Protein AF-A0A1C3EKP2-F1 (afdb_monomer_lite)

InterPro domains:
  IPR022231 Protein of unknown function DUF3757 [PF12582] (25-138)

Radius of gyration: 23.82 Å; chains: 1; bounding box: 86×44×53 Å

Organism: NCBI:txid1080227

pLDDT: mean 85.87, std 16.79, range [31.3, 98.38]

Sequence (142 aa):
MNIFKKGICLSLLSLSAPVFANTVVSSCPAIDEIHRPFDFVFEASNAAGNWSQTVQAPNRGGIKSFDEALMVVDNGKLRLVHCTYNLEEKGVVDLSLQDASTRDREVEIKNYQDKWTKEDSGFVTYFVCTGDAEECQFEFEQ

Secondary structure (DSSP, 8-state):
-------------------------B-SPPGGG-EEEETTEEEEEETTEEEEEE-SS---S-EEEEEEEEEEEETTEEEEEEEEEEESSSSEEEEEES-HHHHTS-EEESSBTTTEEEEE-SS-EEEEE-S-GGG--EEE--

Foldseek 3Di:
DDDDDDDDPPPPPPPPDPPPPPWDKFWFDAQVQWDDPDQFKIWGQDPLGIKIDGHPDRHPFGFDAWAKWKWWQDPNAIFTDFTWTQTPPHDITTIAHPDPVRRVFGKDFDDPPPFWDWDDPVVIIMIMGDDGRRVRIMIGDD

Structure (mmCIF, N/CA/C/O backbone):
data_AF-A0A1C3EKP2-F1
#
_entry.id   AF-A0A1C3EKP2-F1
#
loop_
_atom_site.group_PDB
_atom_site.id
_atom_site.type_symbol
_atom_site.label_atom_id
_atom_site.label_alt_id
_atom_site.label_comp_id
_atom_site.label_asym_id
_atom_site.label_entity_id
_atom_site.label_seq_id
_atom_site.pdbx_PDB_ins_code
_atom_site.Cartn_x
_atom_site.Cartn_y
_atom_site.Cartn_z
_atom_site.occupancy
_atom_site.B_iso_or_equiv
_atom_site.auth_seq_id
_atom_site.auth_comp_id
_atom_site.auth_asym_id
_atom_site.auth_atom_id
_atom_site.pdbx_PDB_model_num
ATOM 1 N N . MET A 1 1 ? -67.726 31.607 36.644 1.00 32.03 1 MET A N 1
ATOM 2 C CA . MET A 1 1 ? -67.468 30.167 36.454 1.00 32.03 1 MET A CA 1
ATOM 3 C C . MET A 1 1 ? -66.733 30.000 35.134 1.00 32.03 1 MET A C 1
ATOM 5 O O . MET A 1 1 ? -67.290 30.379 34.117 1.00 32.03 1 MET A O 1
ATOM 9 N N . ASN A 1 2 ? -65.507 29.478 35.214 1.00 31.30 2 ASN A N 1
ATOM 10 C CA . ASN A 1 2 ? -64.674 28.888 34.156 1.00 31.30 2 ASN A CA 1
ATOM 11 C C . ASN A 1 2 ? -64.112 29.801 33.044 1.00 31.30 2 ASN A C 1
ATOM 13 O O . ASN A 1 2 ? -64.831 30.626 32.507 1.00 31.30 2 ASN A O 1
ATOM 17 N N . ILE A 1 3 ? -62.895 29.657 32.508 1.00 40.47 3 ILE A N 1
ATOM 18 C CA . ILE A 1 3 ? -61.564 29.116 32.873 1.00 40.47 3 ILE A CA 1
ATOM 19 C C . ILE A 1 3 ? -60.832 29.025 31.515 1.00 40.47 3 ILE A C 1
ATOM 21 O O . ILE A 1 3 ? -61.346 28.428 30.577 1.00 40.47 3 ILE A O 1
ATOM 25 N N . PHE A 1 4 ? -59.633 29.612 31.453 1.00 41.38 4 PHE A N 1
ATOM 26 C CA . PHE A 1 4 ? -58.511 29.299 30.552 1.00 41.38 4 PHE A CA 1
ATOM 27 C C . PHE A 1 4 ? -58.545 29.736 29.074 1.00 41.38 4 PHE A C 1
ATOM 29 O O . PHE A 1 4 ? -59.087 29.077 28.190 1.00 41.38 4 PHE A O 1
ATOM 36 N N . LYS A 1 5 ? -57.740 30.773 28.795 1.00 47.28 5 LYS A N 1
ATOM 37 C CA . LYS A 1 5 ? -57.031 30.949 27.520 1.00 47.28 5 LYS A CA 1
ATOM 38 C C . LYS A 1 5 ? -55.984 29.831 27.393 1.00 47.28 5 LYS A C 1
ATOM 40 O O . LYS A 1 5 ? -55.040 29.796 28.179 1.00 47.28 5 LYS A O 1
ATOM 45 N N . LYS A 1 6 ? -56.144 28.912 26.437 1.00 41.47 6 LYS A N 1
ATOM 46 C CA . LYS A 1 6 ? -55.121 27.905 26.104 1.00 41.47 6 LYS A CA 1
ATOM 47 C C . LYS A 1 6 ? -54.072 28.531 25.186 1.00 41.47 6 LYS A C 1
ATOM 49 O O . LYS A 1 6 ? -54.380 28.911 24.061 1.00 41.47 6 LYS A O 1
ATOM 54 N N . GLY A 1 7 ? -52.850 28.652 25.702 1.00 45.16 7 GLY A N 1
ATOM 55 C CA . GLY A 1 7 ? -51.665 28.999 24.926 1.00 45.16 7 GLY A CA 1
ATOM 56 C C . GLY A 1 7 ? -51.329 27.893 23.927 1.00 45.16 7 GLY A C 1
ATOM 57 O O . GLY A 1 7 ? -51.390 26.708 24.251 1.00 45.16 7 GLY A O 1
ATOM 58 N N . ILE A 1 8 ? -50.999 28.301 22.706 1.00 54.22 8 ILE A N 1
ATOM 59 C CA . ILE A 1 8 ? -50.489 27.428 21.652 1.00 54.22 8 ILE A CA 1
ATOM 60 C C . ILE A 1 8 ? -49.027 27.135 21.996 1.00 54.22 8 ILE A C 1
ATOM 62 O O . ILE A 1 8 ? -48.181 28.025 21.948 1.00 54.22 8 ILE A O 1
ATOM 66 N N . CYS A 1 9 ? -48.740 25.897 22.393 1.00 48.78 9 CYS A N 1
ATOM 67 C CA . CYS A 1 9 ? -47.379 25.411 22.569 1.00 48.78 9 CYS A CA 1
ATOM 68 C C . CYS A 1 9 ? -46.865 24.972 21.191 1.00 48.78 9 CYS A C 1
ATOM 70 O O . CYS A 1 9 ? -47.216 23.898 20.707 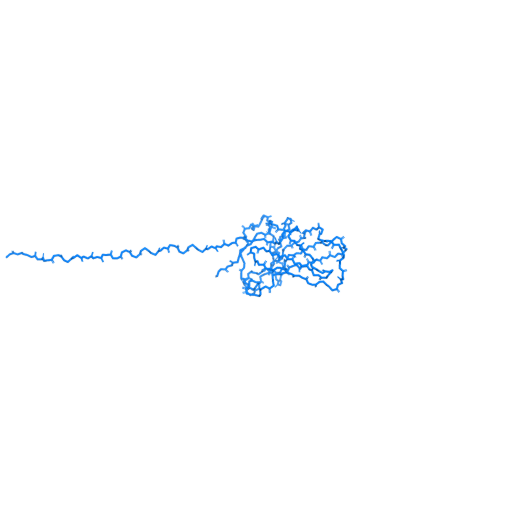1.00 48.78 9 CYS A O 1
ATOM 72 N N . LEU A 1 10 ? -46.100 25.841 20.525 1.00 48.00 10 LEU A N 1
ATOM 73 C CA . LEU A 1 10 ? -45.331 25.493 19.329 1.00 48.00 10 LEU A CA 1
ATOM 74 C C . LEU A 1 10 ? -44.149 24.618 19.758 1.00 48.00 10 LEU A C 1
ATOM 76 O O . LEU A 1 10 ? -43.079 25.112 20.105 1.00 48.00 10 LEU A O 1
ATOM 80 N N . SER A 1 11 ? -44.364 23.307 19.776 1.00 50.12 11 SER A N 1
ATOM 81 C CA . SER A 1 11 ? -43.305 22.314 19.917 1.00 50.12 11 SER A CA 1
ATOM 82 C C . SER A 1 11 ? -42.437 22.317 18.654 1.00 50.12 11 SER A C 1
ATOM 84 O O . SER A 1 11 ? -42.817 21.753 17.627 1.00 50.12 11 SER A O 1
ATOM 86 N N . LEU A 1 12 ? -41.281 22.980 18.728 1.00 54.50 12 LEU A N 1
ATOM 87 C CA . LEU A 1 12 ? -40.200 22.867 17.750 1.00 54.50 12 LEU A CA 1
ATOM 88 C C . LEU A 1 12 ? -39.625 21.446 17.834 1.00 54.50 12 LEU A C 1
ATOM 90 O O . LEU A 1 12 ? -38.815 21.143 18.705 1.00 54.50 12 LEU A O 1
ATOM 94 N N . LEU A 1 13 ? -40.074 20.564 16.941 1.00 51.28 13 LEU A N 1
ATOM 95 C CA . LEU A 1 13 ? -39.417 19.288 16.673 1.00 51.28 13 LEU A CA 1
ATOM 96 C C . LEU A 1 13 ? -38.125 19.588 15.908 1.00 51.28 13 LEU A C 1
ATOM 98 O O . LEU A 1 13 ? -38.129 19.762 14.691 1.00 51.28 13 LEU A O 1
ATOM 102 N N . SER A 1 14 ? -37.018 19.693 16.635 1.00 58.84 14 SER A N 1
ATOM 103 C CA . SER A 1 14 ? -35.675 19.736 16.063 1.00 58.84 14 SER A CA 1
ATOM 104 C C . SER A 1 14 ? -35.330 18.355 15.502 1.00 58.84 14 SER A C 1
ATOM 106 O O . SER A 1 14 ? -34.826 17.491 16.215 1.00 58.84 14 SER A O 1
ATOM 108 N N . LEU A 1 15 ? -35.645 18.144 14.224 1.00 54.22 15 LEU A N 1
ATOM 109 C CA . LEU A 1 15 ? -35.129 17.040 13.419 1.00 54.22 15 LEU A CA 1
ATOM 110 C C . LEU A 1 15 ? -33.622 17.262 13.231 1.00 54.22 15 LEU A C 1
ATOM 112 O O . LEU A 1 15 ? -33.199 17.981 12.329 1.00 54.22 15 LEU A O 1
ATOM 116 N N . SER A 1 16 ? -32.804 16.680 14.105 1.00 53.91 16 SER A N 1
ATOM 117 C CA . SER A 1 16 ? -31.381 16.502 13.829 1.00 53.91 16 SER A CA 1
ATOM 118 C C . SER A 1 16 ? -31.263 15.566 12.628 1.00 53.91 16 SER A C 1
ATOM 120 O O . SER A 1 16 ? -31.530 14.369 12.747 1.00 53.91 16 SER A O 1
ATOM 122 N N . ALA A 1 17 ? -30.936 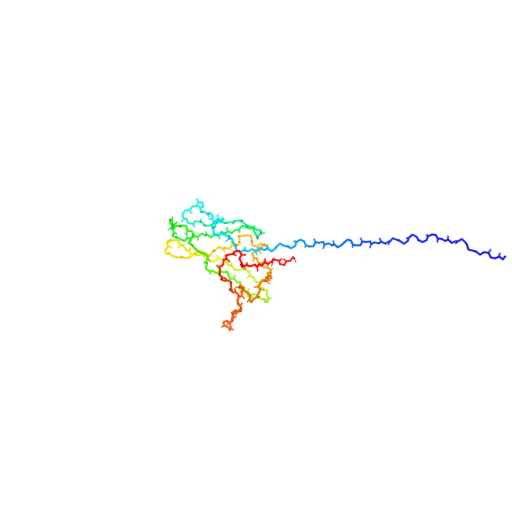16.118 11.459 1.00 53.22 17 ALA A N 1
ATOM 123 C CA . ALA A 1 17 ? -30.610 15.314 10.291 1.00 53.22 17 ALA A CA 1
ATOM 124 C C . ALA A 1 17 ? -29.428 14.391 10.644 1.00 53.22 17 ALA A C 1
ATOM 126 O O . ALA A 1 17 ? -28.475 14.862 11.273 1.00 53.22 17 ALA A O 1
ATOM 127 N N . PRO A 1 18 ? -29.466 13.099 10.277 1.00 55.69 18 PRO A N 1
ATOM 128 C CA . PRO A 1 18 ? -28.294 12.251 10.406 1.00 55.69 18 PRO A CA 1
ATOM 129 C C . PRO A 1 18 ? -27.186 12.847 9.534 1.00 55.69 18 PRO A C 1
ATOM 131 O O . PRO A 1 18 ? -27.359 13.033 8.329 1.00 55.69 18 PRO A O 1
ATOM 134 N N . VAL A 1 19 ? -26.060 13.195 10.156 1.00 56.34 19 VAL A N 1
ATOM 135 C CA . VAL A 1 19 ? -24.833 13.522 9.432 1.00 56.34 19 VAL A CA 1
ATOM 136 C C . VAL A 1 19 ? -24.366 12.210 8.815 1.00 56.34 19 VAL A C 1
ATOM 138 O O . VAL A 1 19 ? -23.860 11.339 9.516 1.00 56.34 19 VAL A O 1
ATOM 141 N N . PHE A 1 20 ? -24.609 12.029 7.519 1.00 51.00 20 PHE A N 1
ATOM 142 C CA . PHE A 1 20 ? -24.005 10.937 6.771 1.00 51.00 20 PHE A CA 1
ATOM 143 C C . PHE A 1 20 ? -22.504 11.223 6.695 1.00 51.00 20 PHE A C 1
ATOM 145 O O . PHE A 1 20 ? -22.054 12.070 5.926 1.00 51.00 20 PHE A O 1
ATOM 152 N N . ALA A 1 21 ? -21.740 10.564 7.560 1.00 56.66 21 ALA A N 1
ATOM 153 C CA . ALA A 1 21 ? -20.301 10.463 7.427 1.00 56.66 21 ALA A CA 1
ATOM 154 C C . ALA A 1 21 ? -20.021 9.699 6.122 1.00 56.66 21 ALA A C 1
ATOM 156 O O . ALA A 1 21 ? -20.264 8.499 6.044 1.00 56.66 21 ALA A O 1
ATOM 157 N N . ASN A 1 22 ? -19.581 10.397 5.070 1.00 59.72 22 ASN A N 1
ATOM 158 C CA . ASN A 1 22 ? -19.123 9.752 3.840 1.00 59.72 22 ASN A CA 1
ATOM 159 C C . ASN A 1 22 ? -17.769 9.107 4.135 1.00 59.72 22 ASN A C 1
ATOM 161 O O . ASN A 1 22 ? -16.739 9.775 4.046 1.00 59.72 22 ASN A O 1
ATOM 165 N N . THR A 1 23 ? -17.763 7.846 4.543 1.00 66.56 23 THR A N 1
ATOM 166 C CA . THR A 1 23 ? -16.527 7.078 4.601 1.00 66.56 23 THR A CA 1
ATOM 167 C C . THR A 1 23 ? -16.270 6.417 3.250 1.00 66.56 23 THR A C 1
ATOM 169 O O . THR A 1 23 ? -17.189 5.925 2.593 1.00 66.56 23 THR A O 1
ATOM 172 N N . VAL A 1 24 ? -15.026 6.503 2.775 1.00 83.06 24 VAL A N 1
ATOM 173 C CA . VAL A 1 24 ? -14.620 5.995 1.460 1.00 83.06 24 VAL A CA 1
ATOM 174 C C 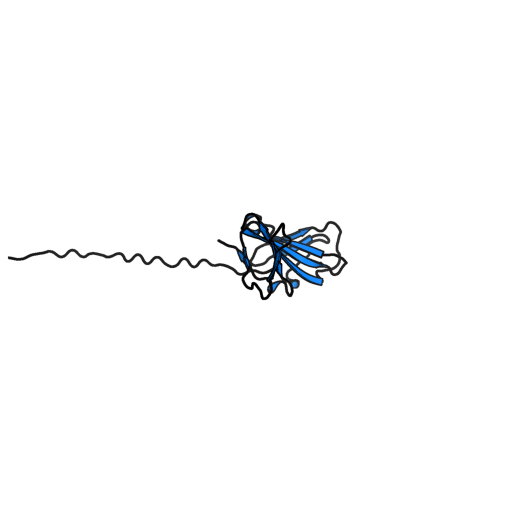. VAL A 1 24 ? -13.704 4.805 1.686 1.00 83.06 24 VAL A C 1
ATOM 176 O O . VAL A 1 24 ? -12.606 4.961 2.219 1.00 83.06 24 VAL A O 1
ATOM 179 N N . VAL A 1 25 ? -14.165 3.623 1.281 1.00 89.38 25 VAL A N 1
ATOM 180 C CA . VAL A 1 25 ? -13.320 2.428 1.221 1.00 89.38 25 VAL A CA 1
ATOM 181 C C . VAL A 1 25 ? -12.290 2.635 0.113 1.00 89.38 25 VAL A C 1
ATOM 183 O O . VAL A 1 25 ? -12.648 2.974 -1.016 1.00 89.38 25 VAL A O 1
ATOM 186 N N . SER A 1 26 ? -11.019 2.445 0.445 1.00 94.00 26 SER A N 1
ATOM 187 C CA . SER A 1 26 ? -9.886 2.547 -0.469 1.00 94.00 26 SER A CA 1
ATOM 188 C C . SER A 1 26 ? -9.110 1.233 -0.517 1.00 94.00 26 SER A C 1
ATOM 190 O O . SER A 1 26 ? -9.312 0.338 0.302 1.00 94.00 26 SER A O 1
ATOM 192 N N . SER A 1 27 ? -8.208 1.133 -1.486 1.00 95.75 27 SER A N 1
ATOM 193 C CA . SER A 1 27 ? -7.272 0.027 -1.660 1.00 95.75 27 SER A CA 1
ATOM 194 C C . SER A 1 27 ? -5.861 0.542 -1.948 1.00 95.75 27 SER A C 1
ATOM 196 O O . SER A 1 27 ? -5.628 1.758 -2.037 1.00 95.75 27 SER A O 1
ATOM 198 N N . CYS A 1 28 ? -4.917 -0.383 -2.118 1.00 97.12 28 CYS A N 1
ATOM 199 C CA . CYS A 1 28 ? -3.654 -0.077 -2.779 1.00 97.12 28 CYS A CA 1
ATOM 200 C C . CYS A 1 28 ? -3.903 0.349 -4.239 1.00 97.12 28 CYS A C 1
ATOM 202 O O . CYS A 1 28 ? -4.914 -0.058 -4.823 1.00 97.12 28 CYS A O 1
ATOM 204 N N . PRO A 1 29 ? -3.017 1.168 -4.835 1.00 97.31 29 PRO A N 1
ATOM 205 C CA . PRO A 1 29 ? -3.096 1.497 -6.257 1.00 97.31 29 PRO A CA 1
ATOM 206 C C . PRO A 1 29 ? -3.102 0.254 -7.152 1.00 97.31 29 PRO A C 1
ATOM 208 O O . PRO A 1 29 ? -2.299 -0.663 -6.948 1.00 97.31 29 PRO A O 1
ATOM 211 N N . ALA A 1 30 ? -3.968 0.237 -8.163 1.00 96.62 30 ALA A N 1
ATOM 212 C CA . ALA A 1 30 ? -3.917 -0.796 -9.191 1.00 96.62 30 ALA A CA 1
ATOM 213 C C . ALA A 1 30 ? -2.629 -0.652 -10.021 1.00 96.62 30 ALA A C 1
ATOM 215 O O . ALA A 1 30 ? -2.071 0.440 -10.150 1.00 96.62 30 ALA A O 1
ATOM 216 N N . ILE A 1 31 ? -2.126 -1.753 -10.584 1.00 95.88 31 ILE A N 1
ATOM 217 C CA . ILE A 1 31 ? -0.845 -1.755 -11.316 1.00 95.88 31 ILE A CA 1
ATOM 218 C C . ILE A 1 31 ? -0.871 -0.795 -12.512 1.00 95.88 31 ILE A C 1
ATOM 220 O O . ILE A 1 31 ? 0.124 -0.128 -12.791 1.00 95.88 31 ILE A O 1
ATOM 224 N N . ASP A 1 32 ? -1.996 -0.727 -13.216 1.00 95.00 32 ASP A N 1
ATOM 225 C CA . ASP A 1 32 ? -2.200 0.121 -14.390 1.00 95.00 32 ASP A CA 1
ATOM 226 C C . ASP A 1 32 ? -2.400 1.608 -14.049 1.00 95.00 32 ASP A C 1
ATOM 228 O O . ASP A 1 32 ? -2.251 2.461 -14.926 1.00 95.00 32 ASP A O 1
ATOM 232 N N . GLU A 1 33 ? -2.661 1.933 -12.781 1.00 95.94 33 GLU A N 1
ATOM 233 C CA . GLU A 1 33 ? -2.706 3.305 -12.264 1.00 95.94 33 GLU A CA 1
ATOM 234 C C . GLU A 1 33 ? -1.323 3.826 -11.838 1.00 95.94 33 GLU A C 1
ATOM 236 O O . GLU A 1 33 ? -1.149 5.035 -11.652 1.00 95.94 33 GLU A O 1
ATOM 241 N N . ILE A 1 34 ? -0.326 2.943 -11.698 1.00 96.62 34 ILE A N 1
ATOM 242 C CA . ILE A 1 34 ? 1.033 3.328 -11.313 1.00 96.62 34 ILE A CA 1
ATOM 243 C C . ILE A 1 34 ? 1.790 3.830 -12.538 1.00 96.62 34 ILE A C 1
ATOM 245 O O . ILE A 1 34 ? 2.130 3.085 -13.460 1.00 96.62 34 ILE A O 1
ATOM 249 N N . HIS A 1 35 ? 2.131 5.112 -12.512 1.00 94.19 35 HIS A N 1
ATOM 250 C CA . HIS A 1 35 ? 2.935 5.756 -13.533 1.00 94.19 35 HIS A CA 1
ATOM 251 C C . HIS A 1 35 ? 4.338 6.085 -13.030 1.00 94.19 35 HIS A C 1
ATOM 253 O O . HIS A 1 35 ? 4.620 6.210 -11.839 1.00 94.19 35 HIS A O 1
ATOM 259 N N . ARG A 1 36 ? 5.245 6.250 -13.990 1.00 92.19 36 ARG A N 1
ATOM 260 C CA . ARG A 1 36 ? 6.662 6.486 -13.739 1.00 92.19 36 ARG A CA 1
ATOM 261 C C . ARG A 1 36 ? 7.114 7.738 -14.489 1.00 92.19 36 ARG A C 1
ATOM 263 O O . ARG A 1 36 ? 7.491 7.634 -15.658 1.00 92.19 36 ARG A O 1
ATOM 270 N N . PRO A 1 37 ? 7.040 8.926 -13.865 1.00 89.00 37 PRO A N 1
ATOM 271 C CA . PRO A 1 37 ? 7.426 10.172 -14.526 1.00 89.00 37 PRO A CA 1
ATOM 272 C C . PRO A 1 37 ? 8.936 10.249 -14.807 1.00 89.00 37 PRO A C 1
ATOM 274 O O . PRO A 1 37 ? 9.350 10.934 -15.741 1.00 89.00 37 PRO A O 1
ATOM 277 N N . PHE A 1 38 ? 9.754 9.527 -14.031 1.00 88.81 38 PHE A N 1
ATOM 278 C CA . PHE A 1 38 ? 11.208 9.432 -14.183 1.00 88.81 38 PHE A CA 1
ATOM 279 C C . PHE A 1 38 ? 11.686 8.013 -13.858 1.00 88.81 38 PHE A C 1
ATOM 281 O O . PHE A 1 38 ? 11.044 7.328 -13.069 1.00 88.81 38 PHE A O 1
ATOM 288 N N . ASP A 1 39 ? 12.854 7.599 -14.363 1.00 87.94 39 ASP A N 1
ATOM 289 C CA . ASP A 1 39 ? 13.432 6.249 -14.165 1.00 87.94 39 ASP A CA 1
ATOM 290 C C . ASP A 1 39 ? 13.611 5.815 -12.692 1.00 87.94 39 ASP A C 1
ATOM 292 O O . ASP A 1 39 ? 13.940 4.665 -12.417 1.00 87.94 39 ASP A O 1
ATOM 296 N N . PHE A 1 40 ? 13.441 6.728 -11.738 1.00 90.00 40 PHE A N 1
ATOM 297 C CA . PHE A 1 40 ? 13.627 6.503 -10.307 1.00 90.00 40 PHE A CA 1
ATOM 298 C C . PHE A 1 40 ? 12.381 6.820 -9.465 1.00 90.00 40 PHE A C 1
ATOM 300 O O . PHE A 1 40 ? 12.456 6.707 -8.246 1.00 90.00 40 PHE A O 1
ATOM 307 N N . VAL A 1 41 ? 11.253 7.216 -10.067 1.00 93.19 41 VAL A N 1
ATOM 308 C CA . VAL A 1 41 ? 10.046 7.641 -9.333 1.00 93.19 41 VAL A CA 1
ATOM 309 C C . VAL A 1 41 ? 8.837 6.831 -9.764 1.00 93.19 41 VAL A C 1
ATOM 311 O O . VAL A 1 41 ? 8.518 6.804 -10.946 1.00 93.19 41 VAL A O 1
ATOM 314 N N . PHE A 1 42 ? 8.124 6.255 -8.804 1.00 96.31 42 PHE A N 1
ATOM 315 C CA . PHE A 1 42 ? 6.828 5.614 -9.014 1.00 96.31 42 PHE A CA 1
ATOM 316 C C . PHE A 1 42 ? 5.757 6.437 -8.314 1.00 96.31 42 PHE A C 1
ATOM 318 O O . PHE A 1 42 ? 5.966 6.872 -7.182 1.00 96.31 42 PHE A O 1
ATOM 325 N N . GLU A 1 43 ? 4.634 6.664 -8.984 1.00 97.19 43 GLU A N 1
ATOM 326 C CA . GLU A 1 43 ? 3.537 7.493 -8.496 1.00 97.19 43 GLU A CA 1
ATOM 327 C C . GLU A 1 43 ? 2.189 6.890 -8.885 1.00 97.19 43 GLU A C 1
ATOM 329 O O . GLU A 1 43 ? 2.055 6.277 -9.942 1.00 97.19 43 GLU A O 1
ATOM 334 N N . ALA A 1 44 ? 1.194 7.083 -8.027 1.00 97.50 44 ALA A N 1
ATOM 335 C CA . ALA A 1 44 ? -0.200 6.778 -8.317 1.00 97.50 44 ALA A CA 1
ATOM 336 C C . ALA A 1 44 ? -1.112 7.674 -7.475 1.00 97.50 44 ALA A C 1
ATOM 338 O O . ALA A 1 44 ? -0.699 8.208 -6.440 1.00 97.50 44 ALA A O 1
ATOM 339 N N . SER A 1 45 ? -2.374 7.794 -7.873 1.00 95.56 45 SER A N 1
ATOM 340 C CA . SER A 1 45 ? -3.384 8.531 -7.116 1.00 95.56 45 SER A CA 1
ATOM 341 C C . SER A 1 45 ? -4.696 7.766 -7.122 1.00 95.56 45 SER A C 1
ATOM 343 O O . SER A 1 45 ? -5.184 7.394 -8.183 1.00 95.56 45 SER A O 1
ATOM 345 N N . ASN A 1 46 ? -5.291 7.579 -5.947 1.00 93.19 46 ASN A N 1
ATOM 346 C CA . ASN A 1 46 ? -6.597 6.940 -5.802 1.00 93.19 46 ASN A CA 1
ATOM 347 C C . ASN A 1 46 ? -7.427 7.622 -4.699 1.00 93.19 46 ASN A C 1
ATOM 349 O O . ASN A 1 46 ? -7.118 8.735 -4.269 1.00 93.19 46 ASN A O 1
ATOM 353 N N . ALA A 1 47 ? -8.496 6.967 -4.239 1.00 90.25 47 ALA A N 1
ATOM 354 C CA . ALA A 1 47 ? -9.386 7.499 -3.208 1.00 90.25 47 ALA A CA 1
ATOM 355 C C . ALA A 1 47 ? -8.689 7.803 -1.864 1.00 90.25 47 ALA A C 1
ATOM 357 O O . ALA A 1 47 ? -9.135 8.701 -1.151 1.00 90.25 47 ALA A O 1
ATOM 358 N N . ALA A 1 48 ? -7.595 7.105 -1.531 1.00 91.62 48 ALA A N 1
ATOM 359 C CA . ALA A 1 48 ? -6.783 7.388 -0.345 1.00 91.62 48 ALA A CA 1
ATOM 360 C C . ALA A 1 48 ? -5.864 8.607 -0.515 1.00 91.62 48 ALA A C 1
ATOM 362 O O . ALA A 1 48 ? -5.378 9.144 0.475 1.00 91.62 48 ALA A O 1
ATOM 363 N N . GLY A 1 49 ? -5.607 9.050 -1.747 1.00 93.94 49 GLY A N 1
ATOM 364 C CA . GLY A 1 49 ? -4.735 10.180 -2.048 1.00 93.94 49 GLY A CA 1
ATOM 365 C C . GLY A 1 49 ? -3.559 9.797 -2.940 1.00 93.94 49 GLY A C 1
ATOM 366 O O . GLY A 1 49 ? -3.654 8.892 -3.767 1.00 93.94 49 GLY A O 1
ATOM 367 N N . ASN A 1 50 ? -2.458 10.536 -2.794 1.00 96.88 50 ASN A N 1
ATOM 368 C CA . ASN A 1 50 ? -1.274 10.396 -3.639 1.00 96.88 50 ASN A CA 1
ATOM 369 C C . ASN A 1 50 ? -0.254 9.451 -3.010 1.00 96.88 50 ASN A C 1
ATOM 371 O O . ASN A 1 50 ? 0.118 9.604 -1.841 1.00 96.88 50 ASN A O 1
ATOM 375 N N . TRP A 1 51 ? 0.249 8.541 -3.829 1.00 97.81 51 TRP A N 1
ATOM 376 C CA . TRP A 1 51 ? 1.231 7.527 -3.494 1.00 97.81 51 TRP A CA 1
ATOM 377 C C . TRP A 1 51 ? 2.513 7.803 -4.255 1.00 97.81 51 TRP A C 1
ATOM 379 O O . TRP A 1 51 ? 2.470 8.173 -5.427 1.00 97.81 51 TRP A O 1
ATOM 389 N N . SER A 1 52 ? 3.659 7.628 -3.604 1.00 97.00 52 SER A N 1
ATOM 390 C CA . SER A 1 52 ? 4.936 7.758 -4.296 1.00 97.00 52 SER A CA 1
ATOM 391 C C . SER A 1 52 ? 6.053 6.984 -3.615 1.00 97.00 52 SER A C 1
ATOM 393 O O . SER A 1 52 ? 6.005 6.713 -2.412 1.00 97.00 52 SER A O 1
ATOM 395 N N . GLN A 1 53 ? 7.063 6.647 -4.410 1.00 96.12 53 GLN A N 1
ATOM 396 C CA . GLN A 1 53 ? 8.348 6.165 -3.944 1.00 96.12 53 GLN A CA 1
ATOM 397 C C . GLN A 1 53 ? 9.458 6.600 -4.897 1.00 96.12 53 GLN A C 1
ATOM 399 O O . GLN A 1 53 ? 9.305 6.551 -6.119 1.00 96.12 53 GLN A O 1
ATOM 404 N N . THR A 1 54 ? 10.603 6.971 -4.324 1.00 93.00 54 THR A N 1
ATOM 405 C CA . THR A 1 54 ? 11.842 7.209 -5.068 1.00 93.00 54 THR A CA 1
ATOM 406 C C . THR A 1 54 ? 12.822 6.068 -4.818 1.00 93.00 54 THR A C 1
ATOM 408 O O . THR A 1 54 ? 13.282 5.864 -3.695 1.00 93.00 54 THR A O 1
ATOM 411 N N . VAL A 1 55 ? 13.174 5.329 -5.869 1.00 89.69 55 VAL A N 1
ATOM 412 C CA . VAL A 1 55 ? 14.162 4.245 -5.801 1.00 89.69 55 VAL A CA 1
ATOM 413 C C . VAL A 1 55 ? 15.579 4.780 -6.027 1.00 89.69 55 VAL A C 1
ATOM 415 O O . VAL A 1 55 ? 15.801 5.726 -6.777 1.00 89.69 55 VAL A O 1
ATOM 418 N N . GLN A 1 56 ? 16.570 4.180 -5.364 1.00 84.62 56 GLN A N 1
ATOM 419 C CA . GLN A 1 56 ? 17.954 4.685 -5.377 1.00 84.62 56 GLN A CA 1
ATOM 420 C C . GLN A 1 56 ? 18.698 4.434 -6.696 1.00 84.62 56 GLN A C 1
ATOM 422 O O . GLN A 1 56 ? 19.656 5.140 -7.009 1.00 84.62 56 GLN A O 1
ATOM 427 N N . ALA A 1 57 ? 18.289 3.416 -7.451 1.00 82.81 57 ALA A N 1
ATOM 428 C CA . ALA A 1 57 ? 18.874 3.067 -8.736 1.00 82.81 57 ALA A CA 1
ATOM 429 C C . ALA A 1 57 ? 17.812 3.211 -9.831 1.00 82.81 57 ALA A C 1
ATOM 431 O O . ALA A 1 57 ? 16.665 2.830 -9.588 1.00 82.81 57 ALA A O 1
ATOM 432 N N . PRO A 1 58 ? 18.175 3.715 -11.026 1.00 79.94 58 PRO A N 1
ATOM 433 C CA . PRO A 1 58 ? 17.263 3.738 -12.158 1.00 79.94 58 PRO A CA 1
ATOM 434 C C . PRO A 1 58 ? 16.722 2.335 -12.418 1.00 79.94 58 PRO A C 1
ATOM 436 O O . PRO A 1 58 ? 17.504 1.392 -12.554 1.00 79.94 58 PRO A O 1
ATOM 439 N N . ASN A 1 59 ? 15.404 2.213 -12.508 1.00 80.69 59 ASN A N 1
ATOM 440 C CA . ASN A 1 59 ? 14.735 1.001 -12.943 1.00 80.69 59 ASN A CA 1
ATOM 441 C C . ASN A 1 59 ? 14.051 1.304 -14.272 1.00 80.69 59 ASN A C 1
ATOM 443 O O . ASN A 1 59 ? 13.206 2.200 -14.348 1.00 80.69 59 ASN A O 1
ATOM 447 N N . ARG A 1 60 ? 14.437 0.586 -15.330 1.00 77.00 60 ARG A N 1
ATOM 448 C CA . ARG A 1 60 ? 13.885 0.814 -16.677 1.00 77.00 60 ARG A CA 1
ATOM 449 C C . ARG A 1 60 ? 12.637 -0.028 -16.948 1.00 77.00 60 ARG A C 1
ATOM 451 O O . ARG A 1 60 ? 11.876 0.299 -17.860 1.00 77.00 60 ARG A O 1
ATOM 458 N N . GLY A 1 61 ? 12.381 -1.053 -16.137 1.00 81.25 61 GLY A N 1
ATOM 459 C CA . GLY A 1 61 ? 11.208 -1.929 -16.219 1.00 81.25 61 GLY A CA 1
ATOM 460 C C . GLY A 1 61 ? 10.006 -1.406 -15.427 1.00 81.25 61 GLY A C 1
ATOM 461 O O . GLY A 1 61 ? 10.158 -0.647 -14.476 1.00 81.25 61 GLY A O 1
ATOM 462 N N . GLY A 1 62 ? 8.793 -1.735 -15.852 1.00 88.81 62 GLY A N 1
ATOM 463 C CA . GLY A 1 62 ? 7.563 -1.332 -15.168 1.00 88.81 62 GLY A CA 1
ATOM 464 C C . GLY A 1 62 ? 7.309 -2.075 -13.853 1.00 88.81 62 GLY A C 1
ATOM 465 O O . GLY A 1 62 ? 8.165 -2.793 -13.326 1.00 88.81 62 GLY A O 1
ATOM 466 N N . ILE A 1 63 ? 6.091 -1.915 -13.341 1.00 94.31 63 ILE A N 1
ATOM 467 C CA . ILE A 1 63 ? 5.541 -2.777 -12.294 1.00 94.31 63 ILE A CA 1
ATOM 468 C C . ILE A 1 63 ? 5.147 -4.111 -12.935 1.00 94.31 63 ILE A C 1
ATOM 470 O O . ILE A 1 63 ? 4.445 -4.134 -13.943 1.00 94.31 63 ILE A O 1
ATOM 474 N N . LYS A 1 64 ? 5.595 -5.222 -12.351 1.00 95.12 64 LYS A N 1
ATOM 475 C CA . LYS A 1 64 ? 5.292 -6.578 -12.821 1.00 95.12 64 LYS A CA 1
ATOM 476 C C . LYS A 1 64 ? 4.062 -7.163 -12.140 1.00 95.12 64 LYS A C 1
ATOM 478 O O . LYS A 1 64 ? 3.229 -7.776 -12.801 1.00 95.12 64 LYS A O 1
ATOM 483 N N . SER A 1 65 ? 3.997 -7.051 -10.818 1.00 96.75 65 SER A N 1
ATOM 484 C CA . SER A 1 65 ? 2.897 -7.586 -10.016 1.00 96.75 65 SER A CA 1
ATOM 485 C C . SER A 1 65 ? 2.825 -6.882 -8.668 1.00 96.75 65 SER A C 1
ATOM 487 O O . SER A 1 65 ? 3.827 -6.365 -8.177 1.00 96.75 65 SER A O 1
ATOM 489 N N . PHE A 1 66 ? 1.649 -6.907 -8.054 1.00 98.12 66 PHE A N 1
ATOM 490 C CA . PHE A 1 66 ? 1.506 -6.624 -6.634 1.00 98.12 66 PHE A CA 1
ATOM 491 C C . PHE A 1 66 ? 2.179 -7.739 -5.819 1.00 98.12 66 PHE A C 1
ATOM 493 O O . PHE A 1 66 ? 2.276 -8.879 -6.288 1.00 98.12 66 PHE A O 1
ATOM 500 N N . ASP A 1 67 ? 2.717 -7.386 -4.656 1.00 98.00 67 ASP A N 1
ATOM 501 C CA . ASP A 1 67 ? 3.310 -8.327 -3.706 1.00 98.00 67 ASP A CA 1
ATOM 502 C C . ASP A 1 67 ? 2.439 -8.399 -2.452 1.00 98.00 67 ASP A C 1
ATOM 504 O O . ASP A 1 67 ? 1.767 -9.402 -2.209 1.00 98.00 67 ASP A O 1
ATOM 508 N N . GLU A 1 68 ? 2.383 -7.294 -1.707 1.00 97.75 68 GLU A N 1
ATOM 509 C CA . GLU A 1 68 ? 1.612 -7.208 -0.477 1.00 97.75 68 GLU A CA 1
ATOM 510 C C . GLU A 1 68 ? 1.267 -5.771 -0.074 1.00 97.75 68 GLU A C 1
ATOM 512 O O . GLU A 1 68 ? 1.887 -4.806 -0.514 1.00 97.75 68 GLU A O 1
ATOM 517 N N . ALA A 1 69 ? 0.285 -5.625 0.813 1.00 98.25 69 ALA A N 1
ATOM 518 C CA . ALA A 1 69 ? 0.052 -4.402 1.571 1.00 98.25 69 ALA A CA 1
ATOM 519 C C . ALA A 1 69 ? 0.373 -4.650 3.040 1.00 98.25 69 ALA A C 1
ATOM 521 O O . ALA A 1 69 ? -0.053 -5.663 3.601 1.00 98.25 69 ALA A O 1
ATOM 522 N N . LEU A 1 70 ? 1.056 -3.697 3.673 1.00 97.88 70 LEU A N 1
ATOM 523 C CA . LEU A 1 70 ? 1.467 -3.801 5.066 1.00 97.88 70 LEU A CA 1
ATOM 524 C C . LEU A 1 70 ? 0.773 -2.750 5.931 1.00 97.88 70 LEU A C 1
ATOM 526 O O . LEU A 1 70 ? 0.856 -1.543 5.680 1.00 97.88 70 LEU A O 1
ATOM 530 N N . MET A 1 71 ? 0.161 -3.215 7.016 1.00 97.25 71 MET A N 1
ATOM 531 C CA . MET A 1 71 ? -0.307 -2.375 8.113 1.00 97.25 71 MET A CA 1
ATOM 532 C C . MET A 1 71 ? 0.337 -2.791 9.425 1.00 97.25 71 MET A C 1
ATOM 534 O O . MET A 1 71 ? 0.575 -3.971 9.663 1.00 97.25 71 MET A O 1
ATOM 538 N N . VAL A 1 72 ? 0.572 -1.835 10.315 1.00 96.62 72 VAL A N 1
ATOM 539 C CA . VAL A 1 72 ? 1.169 -2.089 11.632 1.00 96.62 72 VAL A CA 1
ATOM 540 C C . VAL A 1 72 ? 0.323 -1.475 12.730 1.00 96.62 72 VAL A C 1
ATOM 542 O O . VAL A 1 72 ? -0.264 -0.406 12.557 1.00 96.62 72 VAL A O 1
ATOM 545 N N . VAL A 1 73 ? 0.274 -2.149 13.875 1.00 95.12 73 VAL A N 1
ATOM 546 C CA . VAL A 1 73 ? -0.285 -1.569 15.094 1.00 95.12 73 VAL A CA 1
ATOM 547 C C . VAL A 1 73 ? 0.813 -0.763 15.776 1.00 95.12 73 VAL A C 1
ATOM 549 O O . VAL A 1 73 ? 1.765 -1.332 16.308 1.00 95.12 73 VAL A O 1
ATOM 552 N N . ASP A 1 74 ? 0.666 0.559 15.784 1.00 90.38 74 ASP A N 1
ATOM 553 C CA . ASP A 1 74 ? 1.556 1.483 16.483 1.00 90.38 74 ASP A CA 1
ATOM 554 C C . ASP A 1 74 ? 0.770 2.270 17.535 1.00 90.38 74 ASP A C 1
ATOM 556 O O . ASP A 1 74 ? -0.230 2.921 17.235 1.00 90.38 74 ASP A O 1
ATOM 560 N N . ASN A 1 75 ? 1.215 2.204 18.792 1.00 90.12 75 ASN A N 1
ATOM 561 C CA . ASN A 1 75 ? 0.553 2.855 19.931 1.00 90.12 75 ASN A CA 1
ATOM 562 C C . ASN A 1 75 ? -0.955 2.541 20.038 1.00 90.12 75 ASN A C 1
ATOM 564 O O . ASN A 1 75 ? -1.758 3.397 20.406 1.00 90.12 75 ASN A O 1
ATOM 568 N N . GLY A 1 76 ? -1.336 1.303 19.705 1.00 90.44 76 GLY A N 1
ATOM 569 C CA . GLY A 1 76 ? -2.722 0.831 19.738 1.00 90.44 76 GLY A CA 1
ATOM 570 C C . GLY A 1 76 ? -3.577 1.254 18.544 1.00 90.44 76 GLY A C 1
ATOM 571 O O . GLY A 1 76 ? -4.736 0.862 18.500 1.00 90.44 76 GLY A O 1
ATOM 572 N N . LYS A 1 77 ? -3.014 1.996 17.584 1.00 93.25 77 LYS A N 1
ATOM 573 C CA . LYS A 1 77 ? -3.680 2.414 16.347 1.00 93.25 77 LYS A CA 1
ATOM 574 C C . LYS A 1 77 ? -3.172 1.585 15.180 1.00 93.25 77 LYS A C 1
ATOM 576 O O . LYS A 1 77 ? -1.960 1.423 15.024 1.00 93.25 77 LYS A O 1
ATOM 581 N N . LEU A 1 78 ? -4.075 1.089 14.346 1.00 95.44 78 LEU A N 1
ATOM 582 C CA . LEU A 1 78 ? -3.688 0.444 13.097 1.00 95.44 78 LEU A CA 1
ATOM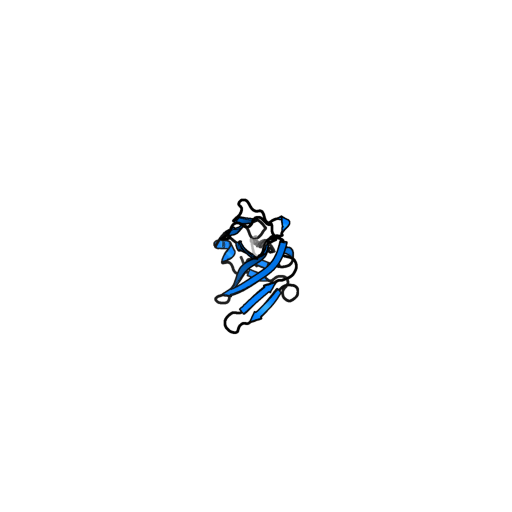 583 C C . LEU A 1 78 ? -3.351 1.518 12.058 1.00 95.44 78 LEU A C 1
ATOM 585 O O . LEU A 1 78 ? -4.121 2.459 11.875 1.00 95.44 78 LEU A O 1
ATOM 589 N N . ARG A 1 79 ? -2.207 1.393 11.384 1.00 95.00 79 ARG A N 1
ATOM 590 C CA . ARG A 1 79 ? -1.773 2.320 10.331 1.00 95.00 79 ARG A CA 1
ATOM 591 C C . ARG A 1 79 ? -1.319 1.583 9.087 1.00 95.00 79 ARG A C 1
ATOM 593 O O . ARG A 1 79 ? -0.625 0.571 9.182 1.00 95.00 79 ARG A O 1
ATOM 600 N N . LEU A 1 80 ? -1.644 2.150 7.932 1.00 96.19 80 LEU A N 1
ATOM 601 C CA . LEU A 1 80 ? -1.105 1.737 6.643 1.00 96.19 80 LEU A CA 1
ATOM 602 C C . LEU A 1 80 ? 0.346 2.205 6.494 1.00 96.19 80 LEU A C 1
ATOM 604 O O . LEU A 1 80 ? 0.643 3.385 6.675 1.00 96.19 80 LEU A O 1
ATOM 608 N N . VAL A 1 81 ? 1.241 1.284 6.140 1.00 96.44 81 VAL A N 1
ATOM 609 C CA . VAL A 1 81 ? 2.667 1.579 5.944 1.00 96.44 81 VAL A CA 1
ATOM 610 C C . VAL A 1 81 ? 2.966 1.799 4.464 1.00 96.44 81 VAL A C 1
ATOM 612 O O . VAL A 1 81 ? 3.407 2.882 4.066 1.00 96.44 81 VAL A O 1
ATOM 615 N N . HIS A 1 82 ? 2.725 0.779 3.643 1.00 97.62 82 HIS A N 1
ATOM 616 C CA . HIS A 1 82 ? 2.973 0.806 2.205 1.00 97.62 82 HIS A CA 1
ATOM 617 C C . HIS A 1 82 ? 2.231 -0.322 1.483 1.00 97.62 82 HIS A C 1
ATOM 619 O O . HIS A 1 82 ? 1.726 -1.261 2.104 1.00 97.62 82 HIS A O 1
ATOM 625 N N . CYS A 1 83 ? 2.223 -0.213 0.159 1.00 98.25 83 CYS A N 1
ATOM 626 C CA . CYS A 1 83 ? 1.877 -1.267 -0.780 1.00 98.25 83 CYS A CA 1
ATOM 627 C C . CYS A 1 83 ? 3.136 -1.614 -1.586 1.00 98.25 83 CYS A C 1
ATOM 629 O O . CYS A 1 83 ? 3.748 -0.729 -2.190 1.00 98.25 83 CYS A O 1
ATOM 631 N N . THR A 1 84 ? 3.526 -2.880 -1.569 1.00 98.38 84 THR A N 1
ATOM 632 C CA . THR A 1 84 ? 4.744 -3.410 -2.180 1.00 98.38 84 THR A CA 1
ATOM 633 C C . THR A 1 84 ? 4.428 -4.010 -3.536 1.00 98.38 84 THR A C 1
ATOM 635 O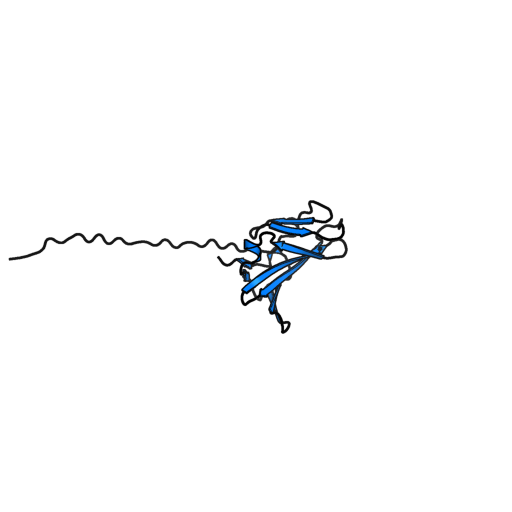 O . THR A 1 84 ? 3.470 -4.770 -3.702 1.00 98.38 84 THR A O 1
ATOM 638 N N . TYR A 1 85 ? 5.262 -3.690 -4.519 1.00 97.62 85 TYR A N 1
ATOM 639 C CA . TYR A 1 85 ? 5.119 -4.174 -5.884 1.00 97.62 85 TYR A CA 1
ATOM 640 C C . TYR A 1 85 ? 6.437 -4.735 -6.392 1.00 97.62 85 TYR A C 1
ATOM 642 O O . TYR A 1 85 ? 7.499 -4.133 -6.231 1.00 97.62 85 TYR A O 1
ATOM 650 N N . ASN A 1 86 ? 6.354 -5.867 -7.077 1.00 96.06 86 ASN A N 1
ATOM 651 C CA . ASN A 1 86 ? 7.471 -6.454 -7.792 1.00 96.06 86 ASN A CA 1
ATOM 652 C C . ASN A 1 86 ? 7.730 -5.670 -9.081 1.00 96.06 86 ASN A C 1
ATOM 654 O O . ASN A 1 86 ? 6.808 -5.391 -9.851 1.00 96.06 86 ASN A O 1
ATOM 658 N N . LEU A 1 87 ? 8.995 -5.354 -9.341 1.00 93.88 87 LEU A N 1
ATOM 659 C CA . LEU A 1 87 ? 9.421 -4.678 -10.564 1.00 93.88 87 LEU A CA 1
ATOM 660 C C . LEU A 1 87 ? 9.669 -5.706 -11.686 1.00 93.88 87 LEU A C 1
ATOM 662 O O . LEU A 1 87 ? 9.937 -6.885 -11.433 1.00 93.88 87 LEU A O 1
ATOM 666 N N . GLU A 1 88 ? 9.545 -5.285 -12.947 1.00 92.00 88 GLU A N 1
ATOM 667 C CA . GLU A 1 88 ? 9.891 -6.133 -14.103 1.00 92.00 88 GLU A CA 1
ATOM 668 C C . GLU A 1 88 ? 11.383 -6.478 -14.112 1.00 92.00 88 GLU A C 1
ATOM 670 O O . GLU A 1 88 ? 11.778 -7.616 -14.379 1.00 92.00 88 GLU A O 1
ATOM 675 N N . GLU A 1 89 ? 12.213 -5.492 -13.779 1.00 88.38 89 GLU A N 1
ATOM 676 C CA . GLU A 1 89 ? 13.603 -5.721 -13.407 1.00 88.38 89 GLU A CA 1
ATOM 677 C C . GLU A 1 89 ? 13.676 -6.208 -11.954 1.00 88.38 89 GLU A C 1
ATOM 679 O O . GLU A 1 89 ? 12.772 -5.987 -11.157 1.00 88.38 89 GLU A O 1
ATOM 684 N N . LYS A 1 90 ? 14.766 -6.873 -11.572 1.00 83.50 90 LYS A N 1
ATOM 685 C CA . LYS A 1 90 ? 14.913 -7.417 -10.216 1.00 83.50 90 LYS A CA 1
ATOM 686 C C . LYS A 1 90 ? 14.736 -6.323 -9.147 1.00 83.50 90 LYS A C 1
ATOM 688 O O . LYS A 1 90 ? 15.526 -5.384 -9.105 1.00 83.50 90 LYS A O 1
ATOM 693 N N . GLY A 1 91 ? 13.789 -6.517 -8.231 1.00 90.25 91 GLY A N 1
ATOM 694 C CA . GLY A 1 91 ? 13.581 -5.653 -7.069 1.00 90.25 91 GLY A CA 1
ATOM 695 C C . GLY A 1 91 ? 12.105 -5.474 -6.730 1.00 90.25 91 GLY A C 1
ATOM 696 O O . GLY A 1 91 ? 11.236 -6.045 -7.388 1.00 90.25 91 GLY A O 1
ATOM 697 N N . VAL A 1 92 ? 11.857 -4.660 -5.708 1.00 94.25 92 VAL A N 1
ATOM 698 C CA . VAL A 1 92 ? 10.520 -4.244 -5.275 1.00 94.25 92 VAL A CA 1
ATOM 699 C C . VAL A 1 92 ? 10.473 -2.728 -5.115 1.00 94.25 92 VAL A C 1
ATOM 701 O O . VAL A 1 92 ? 11.519 -2.078 -4.996 1.00 94.25 92 VAL A O 1
ATOM 704 N N . VAL A 1 93 ? 9.268 -2.171 -5.121 1.00 95.62 93 VAL A N 1
ATOM 705 C CA . VAL A 1 93 ? 9.001 -0.778 -4.772 1.00 95.62 93 VAL A CA 1
ATOM 706 C C . VAL A 1 93 ? 7.861 -0.706 -3.764 1.00 95.62 93 VAL A C 1
ATOM 708 O O . VAL A 1 93 ? 6.798 -1.284 -3.982 1.00 95.62 93 VAL A O 1
ATOM 711 N N . ASP A 1 94 ? 8.088 0.046 -2.691 1.00 97.31 94 ASP A N 1
ATOM 712 C CA . ASP A 1 94 ? 7.106 0.260 -1.630 1.00 97.31 94 ASP A CA 1
ATOM 713 C C . ASP A 1 94 ? 6.469 1.632 -1.838 1.00 97.31 94 ASP A C 1
ATOM 715 O O . ASP A 1 94 ? 7.098 2.657 -1.562 1.00 97.31 94 ASP A O 1
ATOM 719 N N . LEU A 1 95 ? 5.243 1.666 -2.355 1.00 97.69 95 LEU A N 1
ATOM 720 C CA . LEU A 1 95 ? 4.467 2.893 -2.500 1.00 97.69 95 LEU A CA 1
ATOM 721 C C . LEU A 1 95 ? 3.797 3.241 -1.168 1.00 97.69 95 LEU A C 1
ATOM 723 O O . LEU A 1 95 ? 3.039 2.444 -0.615 1.00 97.69 95 LEU A O 1
ATOM 727 N N . SER A 1 96 ? 4.019 4.466 -0.689 1.00 97.62 96 SER A N 1
ATOM 728 C CA . SER A 1 96 ? 3.374 5.002 0.517 1.00 97.62 96 SER A CA 1
ATOM 729 C C . SER A 1 96 ? 2.606 6.283 0.216 1.00 97.62 96 SER A C 1
ATOM 731 O O . SER A 1 96 ? 2.978 7.060 -0.671 1.00 97.62 96 SER A O 1
ATOM 733 N N . LEU A 1 97 ? 1.573 6.540 1.018 1.00 96.69 97 LEU A N 1
ATOM 734 C CA . LEU A 1 97 ? 0.849 7.807 1.004 1.00 96.69 97 LEU A CA 1
ATOM 735 C C . LEU A 1 97 ? 1.775 8.971 1.364 1.00 96.69 97 LEU A C 1
ATOM 737 O O . LEU A 1 97 ? 2.500 8.931 2.361 1.00 96.69 97 LEU A O 1
ATOM 741 N N . GLN A 1 98 ? 1.734 10.015 0.541 1.00 95.94 98 GLN A N 1
ATOM 742 C CA . GLN A 1 98 ? 2.629 11.167 0.666 1.00 95.94 98 GLN A CA 1
ATOM 743 C C . GLN A 1 98 ? 2.110 12.223 1.641 1.00 95.94 98 GLN A C 1
ATOM 745 O O . GLN A 1 98 ? 2.893 12.900 2.307 1.00 95.94 98 GLN A O 1
ATOM 750 N N . ASP A 1 99 ? 0.790 12.361 1.750 1.00 93.12 99 ASP A N 1
ATOM 751 C CA . ASP A 1 99 ? 0.186 13.277 2.708 1.00 93.12 99 ASP A CA 1
ATOM 752 C C . ASP A 1 99 ? 0.244 12.678 4.118 1.00 93.12 99 ASP A C 1
ATOM 754 O O . ASP A 1 99 ? -0.485 11.737 4.439 1.00 93.12 99 ASP A O 1
ATOM 758 N N . ALA A 1 100 ? 1.086 13.257 4.976 1.00 87.81 100 ALA A N 1
ATOM 759 C CA . ALA A 1 100 ? 1.220 12.856 6.375 1.00 87.81 100 ALA A CA 1
ATOM 760 C C . ALA A 1 100 ? -0.119 12.906 7.131 1.00 87.81 100 ALA A C 1
ATOM 762 O O . ALA A 1 100 ? -0.376 12.056 7.980 1.00 87.81 100 ALA A O 1
ATOM 763 N N . SER A 1 101 ? -1.007 13.847 6.787 1.00 86.62 101 SER A N 1
ATOM 764 C CA . SER A 1 101 ? -2.315 13.980 7.435 1.00 86.62 101 SER A CA 1
ATOM 765 C C . SER A 1 101 ? -3.276 12.836 7.116 1.00 86.62 101 SER A C 1
ATOM 767 O O . SER A 1 101 ? -4.257 12.662 7.840 1.00 86.62 101 SER A O 1
ATOM 769 N N . THR A 1 102 ? -2.992 12.066 6.062 1.00 87.50 102 THR A N 1
ATOM 770 C CA . THR A 1 102 ? -3.734 10.859 5.688 1.00 87.50 102 THR A CA 1
ATOM 771 C C . THR A 1 102 ? -2.971 9.601 6.095 1.00 87.50 102 THR A C 1
ATOM 773 O O . THR A 1 102 ? -3.541 8.725 6.733 1.00 87.50 102 THR A O 1
ATOM 776 N N . ARG A 1 103 ? -1.663 9.536 5.817 1.00 87.50 103 ARG A N 1
ATOM 777 C CA . ARG A 1 103 ? -0.796 8.397 6.160 1.00 87.50 103 ARG A CA 1
ATOM 778 C C . ARG A 1 103 ? -0.797 8.070 7.656 1.00 87.50 103 ARG A C 1
ATOM 780 O O . ARG A 1 103 ? -0.775 6.902 8.026 1.00 87.50 103 ARG A O 1
ATOM 787 N N . ASP A 1 104 ? -0.822 9.088 8.514 1.00 89.06 104 ASP A N 1
ATOM 788 C CA . ASP A 1 104 ? -0.695 8.891 9.962 1.00 89.06 104 ASP A CA 1
ATOM 789 C C . ASP A 1 104 ? -2.056 8.625 10.648 1.00 89.06 104 ASP A C 1
ATOM 791 O O . ASP A 1 104 ? -2.108 8.429 11.872 1.00 89.06 104 ASP A O 1
ATOM 795 N N . ARG A 1 105 ? -3.155 8.603 9.873 1.00 91.50 105 ARG A N 1
ATOM 796 C CA . ARG A 1 105 ? -4.502 8.286 10.364 1.00 91.50 105 ARG A CA 1
ATOM 797 C C . ARG A 1 105 ? -4.634 6.817 10.725 1.00 91.50 105 ARG A C 1
ATOM 799 O O . ARG A 1 105 ? -3.956 5.946 10.187 1.00 91.50 105 ARG A O 1
ATOM 806 N N . GLU A 1 106 ? -5.550 6.577 11.648 1.00 94.88 106 GLU A N 1
ATOM 807 C CA . GLU A 1 106 ? -5.993 5.233 11.976 1.00 94.88 106 GLU A CA 1
ATOM 808 C C . GLU A 1 106 ? -6.818 4.662 10.822 1.00 94.88 106 GLU A C 1
ATOM 810 O O . GLU A 1 106 ? -7.579 5.389 10.174 1.00 94.88 106 GLU A O 1
ATOM 815 N N . VAL A 1 107 ? -6.615 3.378 10.540 1.00 94.44 107 VAL A N 1
ATOM 816 C CA . VAL A 1 107 ? -7.316 2.660 9.476 1.00 94.44 107 VAL A CA 1
ATOM 817 C C . VAL A 1 107 ? -8.077 1.466 10.031 1.00 94.44 107 VAL A C 1
ATOM 819 O O . VAL A 1 107 ? -7.631 0.803 10.964 1.00 94.44 107 VAL A O 1
ATOM 822 N N . GLU A 1 108 ? -9.198 1.152 9.398 1.00 94.94 108 GLU A N 1
ATOM 823 C CA . GLU A 1 108 ? -9.968 -0.066 9.618 1.00 94.94 108 GLU A CA 1
ATOM 824 C C . GLU A 1 108 ? -9.825 -0.993 8.403 1.00 94.94 108 GLU A C 1
ATOM 826 O O . GLU A 1 108 ? -9.962 -0.560 7.257 1.00 94.94 108 GLU A O 1
ATOM 831 N N . ILE A 1 109 ? -9.586 -2.284 8.645 1.00 95.00 109 ILE A N 1
ATOM 832 C CA . ILE A 1 109 ? -9.594 -3.320 7.602 1.00 95.00 109 ILE A CA 1
ATOM 833 C C . ILE A 1 109 ? -11.042 -3.723 7.307 1.00 95.00 109 ILE A C 1
ATOM 835 O O . ILE A 1 109 ? -11.761 -4.132 8.219 1.00 95.00 109 ILE A O 1
ATOM 839 N N . LYS A 1 110 ? -11.466 -3.695 6.037 1.00 92.31 110 LYS A N 1
ATOM 840 C CA . LYS A 1 110 ? -12.865 -4.001 5.666 1.00 92.31 110 LYS A CA 1
ATOM 841 C C . LYS A 1 110 ? -13.135 -5.456 5.297 1.00 92.31 110 LYS A C 1
ATOM 843 O O . LYS A 1 110 ? -14.258 -5.923 5.459 1.00 92.31 110 LYS A O 1
ATOM 848 N N . ASN A 1 111 ? -12.121 -6.195 4.869 1.00 87.88 111 ASN A N 1
ATOM 849 C CA . ASN A 1 111 ? -12.219 -7.603 4.471 1.00 87.88 111 ASN A CA 1
ATOM 850 C C . ASN A 1 111 ? -11.201 -8.476 5.222 1.00 87.88 111 ASN A C 1
ATOM 852 O O . ASN A 1 111 ? -10.430 -9.254 4.651 1.00 87.88 111 ASN A O 1
ATOM 856 N N . TYR A 1 112 ? -11.195 -8.313 6.545 1.00 86.31 112 TYR A N 1
ATOM 857 C CA . TYR A 1 112 ? -10.349 -9.086 7.446 1.00 86.31 112 TYR A CA 1
ATOM 858 C C . TYR A 1 112 ? -10.661 -10.588 7.343 1.00 86.31 112 TYR A C 1
ATOM 860 O O . TYR A 1 112 ? -11.822 -10.967 7.214 1.00 86.31 112 TYR A O 1
ATOM 868 N N . GLN A 1 113 ? -9.626 -11.434 7.424 1.00 83.94 113 GLN A N 1
ATOM 869 C CA . GLN A 1 113 ? -9.669 -12.902 7.259 1.00 83.94 113 GLN A CA 1
ATOM 870 C C . GLN A 1 113 ? -9.946 -13.423 5.844 1.00 83.94 113 GLN A C 1
ATOM 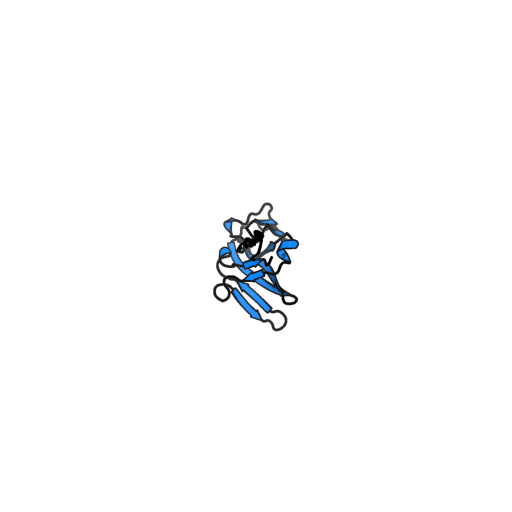872 O O . GLN A 1 113 ? -9.753 -14.615 5.616 1.00 83.94 113 GLN A O 1
ATOM 877 N N . ASP A 1 114 ? -10.369 -12.572 4.908 1.00 90.06 114 ASP A N 1
ATOM 878 C CA . ASP A 1 114 ? -10.445 -12.932 3.489 1.00 90.06 114 ASP A CA 1
ATOM 879 C C . ASP A 1 114 ? -9.109 -12.635 2.800 1.00 90.06 114 ASP A C 1
ATOM 881 O O . ASP A 1 114 ? -8.405 -13.539 2.357 1.00 90.06 114 ASP A O 1
ATOM 885 N N . LYS A 1 115 ? -8.715 -11.357 2.798 1.00 92.75 115 LYS A N 1
ATOM 886 C CA . LYS A 1 115 ? -7.485 -10.895 2.134 1.00 92.75 115 LYS A CA 1
ATOM 887 C C . LYS A 1 115 ? -6.388 -10.508 3.108 1.00 92.75 115 LYS A C 1
ATOM 889 O O . LYS A 1 115 ? -5.212 -10.666 2.799 1.00 92.75 115 LYS A O 1
ATOM 894 N N . TRP A 1 116 ? -6.770 -10.047 4.298 1.00 96.25 116 TRP A N 1
ATOM 895 C CA . TRP A 1 116 ? -5.835 -9.648 5.344 1.00 96.25 116 TRP A CA 1
ATOM 896 C C . TRP A 1 116 ? -5.601 -10.761 6.355 1.00 96.25 116 TRP A C 1
ATOM 898 O O . TRP A 1 116 ? -6.544 -11.261 6.979 1.00 96.25 116 TRP A O 1
ATOM 908 N N . THR A 1 117 ? -4.328 -11.055 6.590 1.00 96.75 117 THR A N 1
ATOM 909 C CA . THR A 1 117 ? -3.859 -11.969 7.629 1.00 96.75 117 THR A CA 1
ATOM 910 C C . THR A 1 117 ? -3.169 -11.176 8.727 1.00 96.75 117 THR A C 1
ATOM 912 O O . THR A 1 117 ? -2.360 -10.291 8.455 1.00 96.75 117 THR A O 1
ATOM 915 N N . LYS A 1 118 ? -3.513 -11.473 9.982 1.00 96.50 118 LYS A N 1
ATOM 916 C CA . LYS A 1 118 ? -2.824 -10.921 11.148 1.00 96.50 118 LYS A CA 1
ATOM 917 C C . LYS A 1 118 ? -1.573 -11.740 11.429 1.00 96.50 118 LYS A C 1
ATOM 919 O O . LYS A 1 118 ? -1.670 -12.948 11.626 1.00 96.50 118 LYS A O 1
ATOM 924 N N . GLU A 1 119 ? -0.459 -11.051 11.589 1.00 95.31 119 GLU A N 1
ATOM 925 C CA . GLU A 1 119 ? 0.818 -11.612 11.992 1.00 95.31 119 GLU A CA 1
ATOM 926 C C . GLU A 1 119 ? 1.266 -11.011 13.330 1.00 95.31 119 GLU A C 1
ATOM 928 O O . GLU A 1 119 ? 1.018 -9.840 13.646 1.00 95.31 119 GLU A O 1
ATOM 933 N N . ASP A 1 120 ? 1.921 -11.831 14.147 1.00 92.31 120 ASP A N 1
ATOM 934 C CA . ASP A 1 120 ? 2.455 -11.418 15.442 1.00 92.31 120 ASP A CA 1
ATOM 935 C C . ASP A 1 120 ? 3.897 -11.902 15.584 1.00 92.31 120 ASP A C 1
ATOM 937 O O . ASP A 1 120 ? 4.176 -13.097 15.677 1.00 92.31 120 ASP A O 1
ATOM 941 N N . SER A 1 121 ? 4.825 -10.947 15.594 1.00 88.62 121 SER A N 1
ATOM 942 C CA . SER A 1 121 ? 6.258 -11.213 15.765 1.00 88.62 121 SER A CA 1
ATOM 943 C C . SER A 1 121 ? 6.692 -11.286 17.236 1.00 88.62 121 SER A C 1
ATOM 945 O O . SER A 1 121 ? 7.874 -11.482 17.520 1.00 88.62 121 SER A O 1
ATOM 947 N N . GLY A 1 122 ? 5.774 -11.065 18.184 1.00 87.81 122 GLY A N 1
ATOM 948 C CA . GLY A 1 122 ? 6.052 -10.922 19.616 1.00 87.81 122 GLY A CA 1
ATOM 949 C C . GLY A 1 122 ? 6.509 -9.520 20.042 1.00 87.81 122 GLY A C 1
ATOM 950 O O . GLY A 1 122 ? 6.484 -9.212 21.232 1.00 87.81 122 GLY A O 1
ATOM 951 N N . PHE A 1 123 ? 6.890 -8.657 19.093 1.00 87.25 123 PHE A N 1
ATOM 952 C CA . PHE A 1 123 ? 7.248 -7.250 19.340 1.00 87.25 123 PHE A CA 1
ATOM 953 C C . PHE A 1 123 ? 6.294 -6.275 18.656 1.00 87.25 123 PHE A C 1
ATOM 955 O O . PHE A 1 123 ? 6.010 -5.205 19.191 1.00 87.25 123 PHE A O 1
ATOM 962 N N . VAL A 1 124 ? 5.808 -6.647 17.474 1.00 92.00 124 VAL A N 1
ATOM 963 C CA . VAL A 1 124 ? 4.854 -5.870 16.691 1.00 92.00 124 VAL A CA 1
ATOM 964 C C . VAL A 1 124 ? 3.784 -6.797 16.134 1.00 92.00 124 VAL A C 1
ATOM 966 O O . VAL A 1 124 ? 4.084 -7.866 15.593 1.00 92.00 124 VAL A O 1
ATOM 969 N N . THR A 1 125 ? 2.534 -6.364 16.278 1.00 96.25 125 THR A N 1
ATOM 970 C CA . THR A 1 125 ? 1.402 -6.907 15.534 1.00 96.25 125 THR A CA 1
ATOM 971 C C . THR A 1 125 ? 1.293 -6.155 14.216 1.00 96.25 125 THR A C 1
ATOM 973 O O . THR A 1 125 ? 1.258 -4.921 14.203 1.00 96.25 125 THR A O 1
ATOM 976 N N . TYR A 1 126 ? 1.207 -6.892 13.118 1.00 96.75 126 TYR A N 1
ATOM 977 C CA . TYR A 1 126 ? 1.043 -6.332 11.785 1.00 96.75 126 TYR A CA 1
ATOM 978 C C . TYR A 1 126 ? 0.030 -7.149 10.988 1.00 96.75 126 TYR A C 1
ATOM 980 O O . TYR A 1 126 ? -0.356 -8.250 11.380 1.00 96.75 126 TYR A O 1
ATOM 988 N N . PHE A 1 127 ? -0.463 -6.568 9.906 1.00 97.75 127 PHE A N 1
ATOM 989 C CA . PHE A 1 127 ? -1.427 -7.193 9.019 1.00 97.75 127 PHE A CA 1
ATOM 990 C C . PHE A 1 127 ? -0.892 -7.113 7.602 1.00 97.75 127 PHE A C 1
ATOM 992 O O . PHE A 1 127 ? -0.408 -6.062 7.179 1.00 97.75 127 PHE A O 1
ATOM 999 N N . VAL A 1 128 ? -0.993 -8.229 6.896 1.00 97.62 128 VAL A N 1
ATOM 1000 C CA . VAL A 1 128 ? -0.523 -8.372 5.523 1.00 97.62 128 VAL A CA 1
ATOM 1001 C C . VAL A 1 128 ? -1.709 -8.726 4.647 1.00 97.62 128 VAL A C 1
ATOM 1003 O O . VAL A 1 128 ? -2.484 -9.621 4.993 1.00 97.62 128 VAL A O 1
ATOM 1006 N N . CYS A 1 129 ? -1.853 -8.035 3.523 1.00 97.88 129 CYS A N 1
ATOM 1007 C CA . CYS A 1 129 ? -2.764 -8.430 2.457 1.00 97.88 129 CYS A CA 1
ATOM 1008 C C . CYS A 1 129 ? -1.982 -8.858 1.224 1.00 97.88 129 CYS A C 1
ATOM 1010 O O . CYS A 1 129 ? -1.038 -8.181 0.837 1.00 97.88 129 CYS A O 1
ATOM 1012 N N . THR A 1 130 ? -2.390 -9.970 0.617 1.00 94.44 130 THR A N 1
ATOM 1013 C CA . THR A 1 130 ? -1.807 -10.528 -0.615 1.00 94.44 130 THR A CA 1
ATOM 1014 C C . THR A 1 130 ? -2.927 -10.826 -1.615 1.00 94.44 130 THR A C 1
ATOM 1016 O O . THR A 1 130 ? -4.089 -10.934 -1.218 1.00 94.44 130 THR A O 1
ATOM 1019 N N . GLY A 1 131 ? -2.598 -10.972 -2.901 1.00 92.19 131 GLY A N 1
ATOM 1020 C CA . GLY A 1 131 ? -3.582 -11.155 -3.977 1.00 92.19 131 GLY A CA 1
ATOM 1021 C C . GLY A 1 131 ? -3.500 -10.025 -4.994 1.00 92.19 131 GLY A C 1
ATOM 1022 O O . GLY A 1 131 ? -2.402 -9.722 -5.457 1.00 92.19 131 GLY A O 1
ATOM 1023 N N . ASP A 1 132 ? -4.635 -9.411 -5.322 1.00 95.56 132 ASP A N 1
ATOM 1024 C CA . ASP A 1 132 ? -4.674 -8.203 -6.151 1.00 95.56 132 ASP A CA 1
ATOM 1025 C C . ASP A 1 132 ? -4.690 -6.939 -5.268 1.00 95.56 132 ASP A C 1
ATOM 1027 O O . ASP A 1 132 ? -5.223 -6.939 -4.154 1.00 95.56 132 ASP A O 1
ATOM 1031 N N . ALA A 1 133 ? -4.111 -5.838 -5.753 1.00 96.44 133 ALA A N 1
ATOM 1032 C CA . ALA A 1 133 ? -3.939 -4.608 -4.968 1.00 96.44 133 ALA A CA 1
ATOM 1033 C C . ALA A 1 133 ? -5.286 -3.998 -4.530 1.00 96.44 133 ALA A C 1
ATOM 1035 O O . ALA A 1 133 ? -5.433 -3.469 -3.424 1.00 96.44 133 ALA A O 1
ATOM 1036 N N . GLU A 1 134 ? -6.287 -4.116 -5.395 1.00 94.94 134 GLU A N 1
ATOM 1037 C CA . GLU A 1 134 ? -7.657 -3.632 -5.251 1.00 94.94 134 GLU A CA 1
ATOM 1038 C C . GLU A 1 134 ? -8.451 -4.422 -4.202 1.00 94.94 134 GLU A C 1
ATOM 1040 O O . GLU A 1 134 ? -9.437 -3.934 -3.641 1.00 94.94 134 GLU A O 1
ATOM 1045 N N . GLU A 1 135 ? -8.009 -5.644 -3.905 1.00 95.12 135 GLU A N 1
ATOM 1046 C CA . GLU A 1 135 ? -8.609 -6.492 -2.884 1.00 95.12 135 GLU A CA 1
ATOM 1047 C C . GLU A 1 135 ? -8.119 -6.126 -1.477 1.00 95.12 135 GLU A C 1
ATOM 1049 O O . GLU A 1 135 ? -8.754 -6.500 -0.495 1.00 95.12 135 GLU A O 1
ATOM 1054 N N . CYS A 1 136 ? -7.043 -5.351 -1.333 1.00 96.12 136 CYS A N 1
ATOM 1055 C CA . CYS A 1 136 ? -6.543 -4.904 -0.033 1.00 96.12 136 CYS A CA 1
ATOM 1056 C C . CYS A 1 136 ? -7.334 -3.701 0.492 1.00 96.12 136 CYS A C 1
ATOM 1058 O O . CYS A 1 136 ? -6.850 -2.571 0.486 1.00 96.12 136 CYS A O 1
ATOM 1060 N N . GLN A 1 137 ? -8.567 -3.948 0.942 1.00 95.94 137 GLN A N 1
ATOM 1061 C CA . GLN A 1 137 ? -9.531 -2.900 1.280 1.00 95.94 137 GLN A CA 1
ATOM 1062 C C . GLN A 1 137 ? -9.399 -2.387 2.715 1.00 95.94 137 GLN A C 1
ATOM 1064 O O . GLN A 1 137 ? -9.416 -3.153 3.685 1.00 95.94 137 GLN A O 1
ATOM 1069 N N . PHE A 1 138 ? -9.351 -1.065 2.842 1.00 95.00 138 PHE A N 1
ATOM 1070 C CA . PHE A 1 138 ? -9.283 -0.357 4.113 1.00 95.00 138 PHE A CA 1
ATOM 1071 C C . PHE A 1 138 ? -10.028 0.976 4.066 1.00 95.00 138 PHE A C 1
ATOM 1073 O O . PHE A 1 138 ? -10.377 1.490 3.006 1.00 95.00 138 PHE A O 1
ATOM 1080 N N . GLU A 1 139 ? -10.269 1.555 5.233 1.00 94.25 139 GLU A N 1
ATOM 1081 C CA . GLU A 1 139 ? -10.932 2.848 5.386 1.00 94.25 139 GLU A CA 1
ATOM 1082 C C . GLU A 1 139 ? -10.215 3.667 6.453 1.00 94.25 139 GLU A C 1
ATOM 1084 O O . GLU A 1 139 ? -9.775 3.114 7.456 1.00 94.25 139 GLU A O 1
ATOM 1089 N N . PHE A 1 140 ? -10.097 4.976 6.247 1.00 90.56 140 PHE A N 1
ATOM 1090 C CA . PHE A 1 140 ? -9.561 5.872 7.268 1.00 90.56 140 PHE A CA 1
ATOM 1091 C C . PHE A 1 140 ? -10.646 6.248 8.270 1.00 90.56 140 PHE A C 1
ATOM 1093 O O . PHE A 1 140 ? -11.737 6.664 7.873 1.00 90.56 140 PHE A O 1
ATOM 1100 N N . GLU A 1 141 ? -10.318 6.180 9.558 1.00 83.38 141 GLU A N 1
ATOM 1101 C CA . GLU A 1 141 ? -11.177 6.746 10.594 1.00 83.38 141 GLU A CA 1
ATOM 1102 C C . GLU A 1 141 ? -11.258 8.281 10.455 1.00 83.38 141 GLU A C 1
ATOM 1104 O O . GLU A 1 141 ? -10.312 8.942 9.996 1.00 83.38 141 GLU A O 1
ATOM 1109 N N . GLN A 1 142 ? -12.424 8.840 10.802 1.00 65.56 142 GLN A N 1
ATOM 1110 C CA . GLN A 1 142 ? -12.726 10.276 10.703 1.00 65.56 142 GLN A CA 1
ATOM 1111 C C . GLN A 1 142 ? -12.261 11.071 11.922 1.00 65.56 142 GLN A C 1
ATOM 1113 O O . GLN A 1 142 ? -12.477 10.601 13.060 1.00 65.56 142 GLN A O 1
#